Protein AF-A0A6V7V012-F1 (afdb_monomer)

Sequence (104 aa):
MSKNIGRRPIVLGAFHRLKEEQNVEGDYAVIQFLGDGRQTHTLFCISENNNGEKLITRAHIERIHKGKRAANDLCSWSGHLAECKIGSAEVNSIRRDMINIFEN

Secondary structure (DSSP, 8-state):
----TTSS-EEEEEEEPPGGG-SSSSEEEEEEEEEETTS----EEEEE-TTSPEEEEEPEEEES---S--SSTTTTEEEEEEEEEES-S------SSSEEE---

Solvent-accessible surface area (backbone atoms only — not comparable to full-atom values): 6281 Å² total; per-residue (Å²): 134,81,79,81,77,72,77,71,64,48,74,77,48,71,46,75,57,57,76,91,78,52,95,61,93,80,32,41,38,35,33,36,28,38,37,45,63,88,56,88,84,86,52,63,29,38,19,43,24,100,86,71,50,73,41,77,35,73,37,52,74,47,72,78,46,85,43,60,77,68,82,44,80,76,37,28,36,19,46,30,40,32,40,24,66,37,61,50,86,75,81,65,42,83,40,94,92,51,37,48,32,51,80,134

pLDDT: mean 71.67, std 17.25, range [30.5, 90.31]

Radius of gyration: 15.11 Å; Cα contacts (8 Å, |Δi|>4): 217; chains: 1; bounding box: 34×34×40 Å

Organism: Meloidogyne enterolobii (NCBI:txid390850)

Foldseek 3Di:
DDDPPFPAWAWPDKDWDDPVNDPDDATKIKIKTKGQQVDDDWAWAWAAAPVRDIDIDIWDKDFPDCFDPCPDRVSRIGIMITMDGYRDNDFPDQDRVHGYGDDD

Structure (mmCIF, N/CA/C/O backbone):
data_AF-A0A6V7V012-F1
#
_entry.id   AF-A0A6V7V012-F1
#
loop_
_atom_site.group_PDB
_atom_site.id
_atom_site.type_symbol
_atom_site.label_atom_id
_atom_site.label_alt_id
_atom_site.label_comp_id
_atom_site.label_asym_id
_atom_site.label_entity_id
_atom_site.label_seq_id
_atom_site.pdbx_PDB_ins_code
_atom_site.Cartn_x
_atom_site.Cartn_y
_atom_site.Cartn_z
_atom_site.occupancy
_atom_site.B_iso_or_equiv
_atom_site.auth_seq_id
_atom_site.auth_comp_id
_atom_site.auth_asym_id
_atom_site.auth_atom_id
_atom_site.pdbx_PDB_model_num
ATOM 1 N N . MET A 1 1 ? 4.953 20.500 -23.666 1.00 36.62 1 MET A N 1
ATOM 2 C CA . MET A 1 1 ? 4.243 19.857 -22.536 1.00 36.62 1 MET A CA 1
ATOM 3 C C . MET A 1 1 ? 4.289 18.349 -22.738 1.00 36.62 1 MET A C 1
ATOM 5 O O . MET A 1 1 ? 3.593 17.863 -23.619 1.00 36.62 1 MET A O 1
ATOM 9 N N . SER A 1 2 ? 5.134 17.608 -22.012 1.00 39.97 2 SER A N 1
ATOM 10 C CA . SER A 1 2 ? 5.055 16.143 -22.060 1.00 39.97 2 SER A CA 1
ATOM 11 C C . SER A 1 2 ? 3.874 15.686 -21.204 1.00 39.97 2 SER A C 1
ATOM 13 O O . SER A 1 2 ? 3.642 16.169 -20.095 1.00 39.97 2 SER A O 1
ATOM 15 N N . LYS A 1 3 ? 3.067 14.789 -21.763 1.00 39.19 3 LYS A N 1
ATOM 16 C CA . LYS A 1 3 ? 1.963 14.136 -21.065 1.00 39.19 3 LYS A CA 1
ATOM 17 C C . LYS A 1 3 ? 2.611 13.270 -19.972 1.00 39.19 3 LYS A C 1
ATOM 19 O O . LYS A 1 3 ? 3.401 12.394 -20.308 1.00 39.19 3 LYS A O 1
ATOM 24 N N . ASN A 1 4 ? 2.330 13.530 -18.689 1.00 50.50 4 ASN A N 1
ATOM 25 C CA . ASN A 1 4 ? 2.828 12.751 -17.535 1.00 50.50 4 ASN A CA 1
ATOM 26 C C . ASN A 1 4 ? 2.178 11.349 -17.491 1.00 50.50 4 ASN A C 1
ATOM 28 O O . ASN A 1 4 ? 1.481 10.985 -16.544 1.00 50.50 4 ASN A O 1
ATOM 32 N N . ILE A 1 5 ? 2.354 10.571 -18.554 1.00 47.50 5 ILE A N 1
ATOM 33 C CA . ILE A 1 5 ? 1.930 9.177 -18.641 1.00 47.50 5 ILE A CA 1
ATOM 34 C C . ILE A 1 5 ? 2.880 8.379 -17.732 1.00 47.50 5 ILE A C 1
ATOM 36 O O . ILE A 1 5 ? 4.093 8.490 -17.870 1.00 47.50 5 ILE A O 1
ATOM 40 N N . GLY A 1 6 ? 2.347 7.624 -16.765 1.00 52.97 6 GLY A N 1
ATOM 41 C CA . GLY A 1 6 ? 3.143 6.713 -15.922 1.00 52.97 6 GLY A CA 1
ATOM 42 C C . GLY A 1 6 ? 3.481 7.163 -14.499 1.00 52.97 6 GLY A C 1
ATOM 43 O O . GLY A 1 6 ? 4.095 6.390 -13.772 1.00 52.97 6 GLY A O 1
ATOM 44 N N . ARG A 1 7 ? 3.071 8.361 -14.057 1.00 61.44 7 ARG A N 1
ATOM 45 C CA . ARG A 1 7 ? 3.305 8.804 -12.662 1.00 61.44 7 ARG A CA 1
ATOM 46 C C . ARG A 1 7 ? 2.181 8.478 -11.681 1.00 61.44 7 ARG A C 1
ATOM 48 O O . ARG A 1 7 ? 2.429 8.455 -10.482 1.00 61.44 7 ARG A O 1
ATOM 55 N N . ARG A 1 8 ? 0.952 8.265 -12.160 1.00 69.88 8 ARG A N 1
ATOM 56 C CA . ARG A 1 8 ? -0.182 7.913 -11.294 1.00 69.88 8 ARG A CA 1
ATOM 57 C C . ARG A 1 8 ? -0.357 6.394 -11.256 1.00 69.88 8 ARG A C 1
ATOM 59 O O . ARG A 1 8 ? -0.599 5.816 -12.317 1.00 69.88 8 ARG A O 1
ATOM 66 N N . PRO A 1 9 ? -0.262 5.767 -10.072 1.00 77.88 9 PRO A N 1
ATOM 67 C CA . PRO A 1 9 ? -0.612 4.368 -9.900 1.00 77.88 9 PRO A CA 1
ATOM 68 C C . PRO A 1 9 ? -2.044 4.093 -10.363 1.00 77.88 9 PRO A C 1
ATOM 70 O O . PRO A 1 9 ? -2.955 4.872 -10.077 1.00 77.88 9 PRO A O 1
ATOM 73 N N . ILE A 1 10 ? -2.259 2.976 -11.054 1.00 85.31 10 ILE A N 1
ATOM 74 C CA . ILE A 1 10 ? -3.608 2.496 -11.357 1.00 85.31 10 ILE A CA 1
ATOM 75 C C . ILE A 1 10 ? -4.029 1.570 -10.226 1.00 85.31 10 ILE A C 1
ATOM 77 O O . ILE A 1 10 ? -3.574 0.432 -10.154 1.00 85.31 10 ILE A O 1
ATOM 81 N N . VAL A 1 11 ? -4.904 2.059 -9.351 1.00 85.88 11 VAL A N 1
ATOM 82 C CA . VAL A 1 11 ? -5.535 1.234 -8.314 1.00 85.88 11 VAL A CA 1
ATOM 83 C C . VAL A 1 11 ? -6.493 0.251 -8.982 1.00 85.88 11 VAL A C 1
ATOM 85 O O . VAL A 1 11 ? -7.414 0.681 -9.687 1.00 85.88 11 VAL A O 1
ATOM 88 N N . LEU A 1 12 ? -6.239 -1.039 -8.760 1.00 86.38 12 LEU A N 1
ATOM 89 C CA . LEU A 1 12 ? -7.034 -2.167 -9.243 1.00 86.38 12 LEU A CA 1
ATOM 90 C C . LEU A 1 12 ? -8.125 -2.550 -8.241 1.00 86.38 12 LEU A C 1
ATOM 92 O O . LEU A 1 12 ? -9.231 -2.891 -8.641 1.00 86.38 12 LEU A O 1
ATOM 96 N N . GLY A 1 13 ? -7.822 -2.446 -6.948 1.00 82.75 13 GLY A N 1
ATOM 97 C CA . GLY A 1 13 ? -8.761 -2.741 -5.876 1.00 82.75 13 GLY A CA 1
ATOM 98 C C . GLY A 1 13 ? -8.174 -2.425 -4.508 1.00 82.75 13 GLY A C 1
ATOM 99 O O . GLY A 1 13 ? -6.965 -2.218 -4.376 1.00 82.75 13 GLY A O 1
ATOM 100 N N . ALA A 1 14 ? -9.034 -2.403 -3.497 1.00 84.69 14 ALA A N 1
ATOM 101 C CA . ALA A 1 14 ? -8.611 -2.466 -2.108 1.00 84.69 14 ALA A CA 1
ATOM 102 C C . ALA A 1 14 ? -9.486 -3.463 -1.352 1.00 84.69 14 ALA A C 1
ATOM 104 O O . ALA A 1 14 ? -10.654 -3.649 -1.693 1.00 84.69 14 ALA A O 1
ATOM 105 N N . PHE A 1 15 ? -8.904 -4.107 -0.353 1.00 84.44 15 PHE A N 1
ATOM 106 C CA . PHE A 1 15 ? -9.545 -5.146 0.436 1.00 84.44 15 PHE A CA 1
ATOM 107 C C . PHE A 1 15 ? -9.022 -5.111 1.868 1.00 84.44 15 PHE A C 1
ATOM 109 O O . PHE A 1 15 ? -7.910 -4.649 2.125 1.00 84.44 15 PHE A O 1
ATOM 116 N N . HIS A 1 16 ? -9.822 -5.600 2.808 1.00 82.88 16 HIS A N 1
ATOM 117 C CA . HIS A 1 16 ? -9.359 -5.800 4.174 1.00 82.88 16 HIS A CA 1
ATOM 118 C C . HIS A 1 16 ? -8.400 -6.973 4.244 1.00 82.88 16 HIS A C 1
ATOM 120 O O . HIS A 1 16 ? -8.623 -8.005 3.608 1.00 82.88 16 HIS A O 1
ATOM 126 N N . ARG A 1 17 ? -7.356 -6.830 5.059 1.00 82.25 17 ARG A N 1
ATOM 127 C CA . ARG A 1 17 ? -6.528 -7.972 5.417 1.00 82.25 17 ARG A CA 1
ATOM 128 C C . ARG A 1 17 ? -7.252 -8.807 6.462 1.00 82.25 17 ARG A C 1
ATOM 130 O O . ARG A 1 17 ? -7.634 -8.283 7.510 1.00 82.25 17 ARG A O 1
ATOM 137 N N . LEU A 1 18 ? -7.414 -10.098 6.189 1.00 81.44 18 LEU A N 1
ATOM 138 C CA . LEU A 1 18 ? -8.004 -11.037 7.139 1.00 81.44 18 LEU A CA 1
ATOM 139 C C . LEU A 1 18 ? -7.180 -11.049 8.428 1.00 81.44 18 LEU A C 1
ATOM 141 O O . LEU A 1 18 ? -5.952 -11.077 8.368 1.00 81.44 18 LEU A O 1
ATOM 145 N N . LYS A 1 19 ? -7.844 -11.021 9.590 1.00 80.62 19 LYS A N 1
ATOM 146 C CA . LYS A 1 19 ? -7.165 -10.948 10.898 1.00 80.62 19 LYS A CA 1
ATOM 147 C C . LYS A 1 19 ? -6.210 -12.124 11.128 1.00 80.62 19 LYS A C 1
ATOM 149 O O . LYS A 1 19 ? -5.153 -11.939 11.714 1.00 80.62 19 LYS A O 1
ATOM 154 N N . GLU A 1 20 ? -6.544 -13.301 10.608 1.00 84.06 20 GLU A N 1
ATOM 155 C CA . GLU A 1 20 ? -5.702 -14.506 10.657 1.00 84.06 20 GLU A CA 1
ATOM 156 C C . GLU A 1 20 ? -4.408 -14.430 9.827 1.00 84.06 20 GLU A C 1
ATOM 158 O O . GLU A 1 20 ? -3.477 -15.185 10.086 1.00 84.06 20 GLU A O 1
ATOM 163 N N . GLU A 1 21 ? -4.314 -13.511 8.861 1.00 80.38 21 GLU A N 1
ATOM 164 C CA . GLU A 1 21 ? -3.129 -13.324 8.009 1.00 80.38 21 GLU A CA 1
ATOM 165 C C . GLU A 1 21 ? -2.235 -12.155 8.466 1.00 80.38 21 GLU A C 1
ATOM 167 O O . GLU A 1 21 ? -1.307 -11.754 7.748 1.00 80.38 21 GLU A O 1
ATOM 172 N N . GLN A 1 22 ? -2.540 -11.551 9.618 1.00 77.88 22 GLN A N 1
ATOM 173 C CA . GLN A 1 22 ? -1.807 -10.416 10.171 1.00 77.88 22 GLN A CA 1
ATOM 174 C C . GLN A 1 22 ? -0.769 -10.885 11.196 1.00 77.88 22 GLN A C 1
ATOM 176 O O . GLN A 1 22 ? -1.078 -11.611 12.134 1.00 77.88 22 GLN A O 1
ATOM 181 N N . ASN A 1 23 ? 0.470 -10.413 11.045 1.00 76.12 23 ASN A N 1
ATOM 182 C CA . ASN A 1 23 ? 1.565 -10.684 11.989 1.00 76.12 23 ASN A CA 1
ATOM 183 C C . ASN A 1 23 ? 1.731 -9.580 13.051 1.00 76.12 23 ASN A C 1
ATOM 185 O O . ASN A 1 23 ? 2.642 -9.639 13.874 1.00 76.12 23 ASN A O 1
ATOM 189 N N . VAL A 1 24 ? 0.899 -8.539 12.991 1.00 80.44 24 VAL A N 1
ATOM 190 C CA . VAL A 1 24 ? 0.950 -7.351 13.849 1.00 80.44 24 VAL A CA 1
ATOM 191 C C . VAL A 1 24 ? -0.468 -6.929 14.214 1.00 80.44 24 VAL A C 1
ATOM 193 O O . VAL A 1 24 ? -1.368 -7.028 13.386 1.00 80.44 24 VAL A O 1
ATOM 196 N N . GLU A 1 25 ? -0.663 -6.429 15.433 1.00 79.94 25 GLU A N 1
ATOM 197 C CA . GLU A 1 25 ? -1.969 -5.928 15.866 1.00 79.94 25 GLU A CA 1
ATOM 198 C C . GLU A 1 25 ? -2.389 -4.665 15.092 1.00 79.94 25 GLU A C 1
ATOM 200 O O . GLU A 1 25 ? -1.584 -3.762 14.811 1.00 79.94 25 GLU A O 1
ATOM 205 N N . GLY A 1 26 ? -3.682 -4.588 14.778 1.00 80.19 26 GLY A N 1
ATOM 206 C CA . GLY A 1 26 ? -4.332 -3.445 14.146 1.00 80.19 26 GLY A CA 1
ATOM 207 C C . GLY A 1 26 ? -5.350 -3.869 13.094 1.00 80.19 26 GLY A C 1
ATOM 208 O O . GLY A 1 26 ? -5.564 -5.052 12.862 1.00 80.19 26 GLY A O 1
ATOM 209 N N . ASP A 1 27 ? -5.955 -2.885 12.439 1.00 83.69 27 ASP A N 1
ATOM 210 C CA . ASP A 1 27 ? -6.753 -3.113 11.243 1.00 83.69 27 ASP A CA 1
ATOM 211 C C . ASP A 1 27 ? -5.962 -2.627 10.030 1.00 83.69 27 ASP A C 1
ATOM 213 O O . ASP A 1 27 ? -5.335 -1.559 10.058 1.00 83.69 27 ASP A O 1
ATOM 217 N N . TYR A 1 28 ? -5.969 -3.427 8.963 1.00 85.81 28 TYR A N 1
ATOM 218 C CA . TYR A 1 28 ? -5.200 -3.147 7.758 1.00 85.81 28 TYR A CA 1
ATOM 219 C C . TYR A 1 28 ? -6.065 -3.269 6.508 1.00 85.81 28 TYR A C 1
ATOM 221 O O . TYR A 1 28 ? -6.790 -4.249 6.315 1.00 85.81 28 TYR A O 1
ATOM 229 N N . ALA A 1 29 ? -5.934 -2.280 5.630 1.00 86.19 29 ALA A N 1
ATOM 230 C CA . ALA A 1 29 ? -6.415 -2.336 4.260 1.00 86.19 29 ALA A CA 1
ATOM 231 C C . ALA A 1 29 ? -5.230 -2.575 3.324 1.00 86.19 29 ALA A C 1
ATOM 233 O O . ALA A 1 29 ? -4.181 -1.942 3.449 1.00 86.19 29 ALA A O 1
ATOM 234 N N . VAL A 1 30 ? -5.408 -3.466 2.361 1.00 87.56 30 VAL A N 1
ATOM 235 C CA . VAL A 1 30 ? -4.442 -3.742 1.306 1.00 87.56 30 VAL A CA 1
ATOM 236 C C . VAL A 1 30 ? -4.974 -3.162 0.008 1.00 87.56 30 VAL A C 1
ATOM 238 O O . VAL A 1 30 ? -6.108 -3.414 -0.389 1.00 87.56 30 VAL A O 1
ATOM 241 N N . ILE A 1 31 ? -4.145 -2.382 -0.672 1.00 87.88 31 ILE A N 1
ATOM 242 C CA . ILE A 1 31 ? -4.458 -1.753 -1.951 1.00 87.88 31 ILE A CA 1
ATOM 243 C C . ILE A 1 31 ? -3.606 -2.409 -3.023 1.00 87.88 31 ILE A C 1
ATOM 245 O O . ILE A 1 31 ? -2.379 -2.320 -2.998 1.00 87.88 31 ILE A O 1
ATOM 249 N N . GLN A 1 32 ? -4.257 -3.021 -4.005 1.00 89.94 32 GLN A N 1
ATOM 250 C CA . GLN A 1 32 ? -3.585 -3.544 -5.181 1.00 89.94 32 GLN A CA 1
ATOM 251 C C . GLN A 1 32 ? -3.514 -2.460 -6.256 1.00 89.94 32 GLN A C 1
ATOM 253 O O . GLN A 1 32 ? -4.535 -1.899 -6.666 1.00 89.94 32 GLN A O 1
ATOM 258 N N . PHE A 1 33 ? -2.312 -2.175 -6.752 1.00 88.44 33 PHE A N 1
ATOM 259 C CA . PHE A 1 33 ? -2.121 -1.181 -7.805 1.00 88.44 33 PHE A CA 1
ATOM 260 C C . PHE A 1 33 ? -1.044 -1.573 -8.818 1.00 88.44 33 PHE A C 1
ATOM 262 O O . PHE A 1 33 ? -0.118 -2.327 -8.523 1.00 88.44 33 PHE A O 1
ATOM 269 N N . LEU A 1 34 ? -1.150 -1.022 -10.028 1.00 88.12 34 LEU A N 1
ATOM 270 C CA . LEU A 1 34 ? -0.096 -1.055 -11.038 1.00 88.12 34 LEU A CA 1
ATOM 271 C C . LEU A 1 34 ? 0.686 0.256 -11.018 1.00 88.12 34 LEU A C 1
ATOM 273 O O . LEU A 1 34 ? 0.098 1.337 -10.985 1.00 88.12 34 LEU A O 1
ATOM 277 N N . GLY A 1 35 ? 2.009 0.165 -11.081 1.00 85.62 35 GLY A N 1
ATOM 278 C CA . GLY A 1 35 ? 2.892 1.326 -11.175 1.00 85.62 35 GLY A CA 1
ATOM 279 C C . GLY A 1 35 ? 4.203 0.971 -11.864 1.00 85.62 35 GLY A C 1
ATOM 280 O O . GLY A 1 35 ? 4.521 -0.208 -12.019 1.00 85.62 35 GLY A O 1
ATOM 281 N N . ASP A 1 36 ? 4.974 1.980 -12.272 1.00 82.44 36 ASP A N 1
ATOM 282 C CA . ASP A 1 36 ? 6.286 1.766 -12.894 1.00 82.44 36 ASP A CA 1
ATOM 283 C C . ASP A 1 36 ? 7.231 1.059 -11.911 1.00 82.44 36 ASP A C 1
ATOM 285 O O . ASP A 1 36 ? 7.586 1.599 -10.863 1.00 82.44 36 ASP A O 1
ATOM 289 N N . GLY A 1 37 ? 7.656 -0.156 -12.249 1.00 78.06 37 GLY A N 1
ATOM 290 C CA . GLY A 1 37 ? 8.551 -0.974 -11.438 1.00 78.06 37 GLY A CA 1
ATOM 291 C C . GLY A 1 37 ? 9.995 -0.462 -11.401 1.00 78.06 37 GLY A C 1
ATOM 292 O O . GLY A 1 37 ? 10.830 -1.021 -10.687 1.00 78.06 37 GLY A O 1
ATOM 293 N N . ARG A 1 38 ? 10.334 0.590 -12.147 1.00 77.38 38 ARG A N 1
ATOM 294 C CA . ARG A 1 38 ? 11.637 1.268 -12.038 1.00 77.38 38 ARG A CA 1
ATOM 295 C C . ARG A 1 38 ? 11.659 2.326 -10.934 1.00 77.38 38 ARG A C 1
ATOM 297 O O . ARG A 1 38 ? 12.733 2.789 -10.569 1.00 77.38 38 ARG A O 1
ATOM 304 N N . GLN A 1 39 ? 10.492 2.719 -10.428 1.00 78.56 39 GLN A N 1
ATOM 305 C CA . GLN A 1 39 ? 10.345 3.804 -9.465 1.00 78.56 39 GLN A CA 1
ATOM 306 C C . GLN A 1 39 ? 10.001 3.259 -8.079 1.00 78.56 39 GLN A C 1
ATOM 308 O O . GLN A 1 39 ? 9.289 2.262 -7.939 1.00 78.56 39 GLN A O 1
ATOM 313 N N . THR A 1 40 ? 10.501 3.939 -7.050 1.00 79.69 40 THR A N 1
ATOM 314 C CA . THR A 1 40 ? 10.044 3.731 -5.677 1.00 79.69 40 THR A CA 1
ATOM 315 C C . THR A 1 40 ? 8.718 4.454 -5.501 1.00 79.69 40 THR A C 1
ATOM 317 O O . THR A 1 40 ? 8.642 5.670 -5.672 1.00 79.69 40 THR A O 1
ATOM 320 N N . HIS A 1 41 ? 7.673 3.712 -5.145 1.00 83.00 41 HIS A N 1
ATOM 321 C CA . HIS A 1 41 ? 6.363 4.283 -4.843 1.00 83.00 41 HIS A CA 1
ATOM 322 C C . HIS A 1 41 ? 6.310 4.702 -3.376 1.00 83.00 41 HIS A C 1
ATOM 324 O O . HIS A 1 41 ? 6.908 4.072 -2.508 1.00 83.00 41 HIS A O 1
ATOM 330 N N . THR A 1 42 ? 5.614 5.794 -3.083 1.00 82.62 42 THR A N 1
ATOM 331 C CA . THR A 1 42 ? 5.293 6.198 -1.712 1.00 82.62 42 THR A CA 1
ATOM 332 C C . THR A 1 42 ? 3.841 6.620 -1.689 1.00 82.62 42 THR A C 1
ATOM 334 O O . THR A 1 42 ? 3.453 7.535 -2.412 1.00 82.62 42 THR A O 1
ATOM 337 N N . LEU A 1 43 ? 3.050 5.923 -0.881 1.00 82.31 43 LEU A N 1
ATOM 338 C CA . LEU A 1 43 ? 1.629 6.177 -0.701 1.00 82.31 43 LEU A CA 1
ATOM 339 C C . LEU A 1 43 ? 1.370 6.499 0.769 1.00 82.31 43 LEU A C 1
ATOM 341 O O . LEU A 1 43 ? 1.998 5.921 1.659 1.00 82.31 43 LEU A O 1
ATOM 345 N N . PHE A 1 44 ? 0.455 7.434 0.999 1.00 81.50 44 PHE A N 1
ATOM 346 C CA . PHE A 1 44 ? -0.049 7.774 2.322 1.00 81.50 44 PHE A CA 1
ATOM 347 C C . PHE A 1 44 ? -1.510 7.363 2.404 1.00 81.50 44 PHE A C 1
ATOM 349 O O . PHE A 1 44 ? -2.288 7.621 1.484 1.00 81.50 44 PHE A O 1
ATOM 356 N N . CYS A 1 45 ? -1.852 6.720 3.507 1.00 80.00 45 CYS A N 1
ATOM 357 C CA . CYS A 1 45 ? -3.182 6.246 3.817 1.00 80.00 45 CYS A CA 1
ATOM 358 C C . CYS A 1 45 ? -3.786 7.205 4.831 1.00 80.00 45 CYS A C 1
ATOM 360 O O . CYS A 1 45 ? -3.148 7.502 5.842 1.00 80.00 45 CYS A O 1
ATOM 362 N N . ILE A 1 46 ? -4.987 7.698 4.552 1.00 80.50 46 ILE A N 1
ATOM 363 C CA . ILE A 1 46 ? -5.744 8.527 5.480 1.00 80.50 46 ILE A CA 1
ATOM 364 C C . ILE A 1 46 ? -7.006 7.742 5.832 1.00 80.50 46 ILE A C 1
ATOM 366 O O . ILE A 1 46 ? -7.789 7.327 4.979 1.00 80.50 46 ILE A O 1
ATOM 370 N N . SER A 1 47 ? -7.178 7.482 7.114 1.00 76.94 47 SER A N 1
ATOM 371 C CA . SER A 1 47 ? -8.380 6.841 7.635 1.00 76.94 47 SER A CA 1
ATOM 372 C C . SER A 1 47 ? -8.953 7.700 8.739 1.00 76.94 47 SER A C 1
ATOM 374 O O . SER A 1 47 ? -8.206 8.395 9.425 1.00 76.94 47 SER A O 1
ATOM 376 N N . GLU A 1 48 ? -10.265 7.672 8.879 1.00 76.38 48 GLU A N 1
ATOM 377 C CA . GLU A 1 48 ? -10.978 8.294 9.983 1.00 76.38 48 GLU A CA 1
ATOM 378 C C . GLU A 1 48 ? -11.547 7.166 10.842 1.00 76.38 48 GLU A C 1
ATOM 380 O O . GLU A 1 48 ? -12.015 6.167 10.296 1.00 76.38 48 GLU A O 1
ATOM 385 N N . ASN A 1 49 ? -11.407 7.263 12.162 1.00 72.75 49 ASN A N 1
ATOM 386 C CA . ASN A 1 49 ? -12.054 6.324 13.077 1.00 72.75 49 ASN A CA 1
ATOM 387 C C 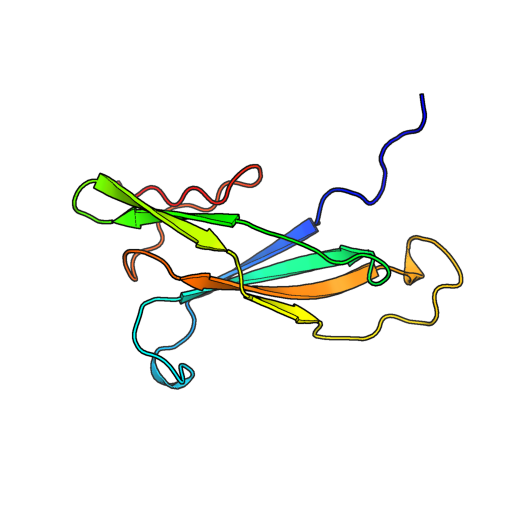. ASN A 1 49 ? -13.472 6.803 13.430 1.00 72.75 49 ASN A C 1
ATOM 389 O O . ASN A 1 49 ? -13.852 7.934 13.129 1.00 72.75 49 ASN A O 1
ATOM 393 N N . ASN A 1 50 ? -14.225 5.974 14.149 1.00 70.81 50 ASN A N 1
ATOM 394 C CA . ASN A 1 50 ? -15.607 6.256 14.553 1.00 70.81 50 ASN A CA 1
ATOM 395 C C . ASN A 1 50 ? -15.734 7.489 15.479 1.00 70.81 50 ASN A C 1
ATOM 397 O O . ASN A 1 50 ? -16.832 7.998 15.691 1.00 70.81 50 ASN A O 1
ATOM 401 N N . ASN A 1 51 ? -14.618 7.984 16.028 1.00 74.94 51 ASN A N 1
ATOM 402 C CA . ASN A 1 51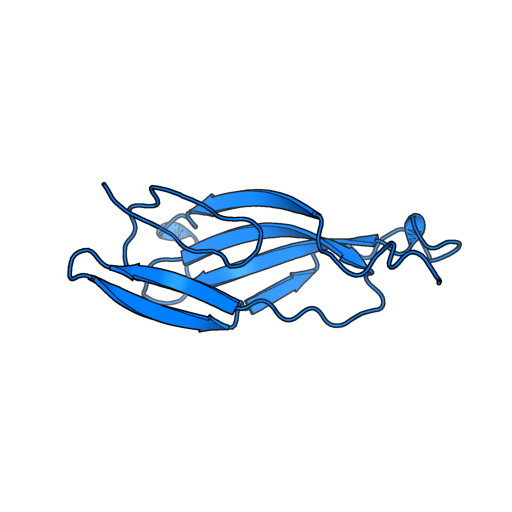 ? -14.558 9.197 16.847 1.00 74.94 51 ASN A CA 1
ATOM 403 C C . ASN A 1 51 ? -14.219 10.457 16.021 1.00 74.94 51 ASN A C 1
ATOM 405 O O . ASN A 1 51 ? -14.069 11.538 16.592 1.00 74.94 51 ASN A O 1
ATOM 409 N N . GLY A 1 52 ? -14.073 10.336 14.696 1.00 74.31 52 GLY A N 1
ATOM 410 C CA . GLY A 1 52 ? -13.687 11.427 13.797 1.00 74.31 52 GLY A CA 1
ATOM 411 C C . GLY A 1 52 ? -12.186 11.747 13.799 1.00 74.31 52 GLY A C 1
ATOM 412 O O . GLY A 1 52 ? -11.751 12.750 13.226 1.00 74.31 52 GLY A O 1
ATOM 413 N N . GLU A 1 53 ? -11.359 10.930 14.455 1.00 78.94 53 GLU A N 1
ATOM 414 C CA . GLU A 1 53 ? -9.916 11.136 14.495 1.00 78.94 53 GLU A CA 1
ATOM 415 C C . GLU A 1 53 ? -9.267 10.609 13.217 1.00 78.94 53 GLU A C 1
ATOM 417 O O . GLU A 1 53 ? -9.455 9.461 12.805 1.00 78.94 53 GLU A O 1
ATOM 422 N N . LYS A 1 54 ? -8.442 11.459 12.602 1.00 81.12 54 LYS A N 1
ATOM 423 C CA . LYS A 1 54 ? -7.729 11.123 11.372 1.00 81.12 54 LYS A CA 1
ATOM 424 C C . LYS A 1 54 ? -6.404 10.455 11.681 1.00 81.12 54 LYS A C 1
ATOM 426 O O . LYS A 1 54 ? -5.508 11.053 12.274 1.00 81.12 54 LYS A O 1
ATOM 431 N N . LEU A 1 55 ? -6.250 9.246 11.174 1.00 81.31 55 LEU A N 1
ATOM 432 C CA . LEU A 1 55 ? -5.009 8.502 11.169 1.00 81.31 55 LEU A CA 1
ATOM 433 C C . LEU A 1 55 ? -4.362 8.613 9.785 1.00 81.31 55 LEU A C 1
ATOM 435 O O . LEU A 1 55 ? -4.910 8.137 8.790 1.00 81.31 55 LEU A O 1
ATOM 439 N N . ILE A 1 56 ? -3.176 9.224 9.737 1.00 83.31 56 ILE A N 1
ATOM 440 C CA . ILE A 1 56 ? -2.343 9.304 8.534 1.00 83.31 56 ILE A CA 1
ATOM 441 C C . ILE A 1 56 ? -1.157 8.363 8.712 1.00 83.31 56 ILE A C 1
ATOM 443 O O . ILE A 1 56 ? -0.314 8.577 9.583 1.00 83.31 56 ILE A O 1
ATOM 447 N N . THR A 1 57 ? -1.065 7.335 7.874 1.00 83.38 57 THR A N 1
ATOM 448 C CA . THR A 1 57 ? 0.051 6.383 7.890 1.00 83.38 57 THR A CA 1
ATOM 449 C C . THR A 1 57 ? 0.715 6.279 6.529 1.00 83.38 57 THR A C 1
ATOM 451 O O . THR A 1 57 ? 0.116 6.544 5.486 1.00 83.38 57 THR A O 1
ATOM 454 N N . ARG A 1 58 ? 2.000 5.923 6.520 1.00 84.75 58 ARG A N 1
ATOM 455 C CA . ARG A 1 58 ? 2.697 5.573 5.283 1.00 84.75 58 ARG A CA 1
ATOM 456 C 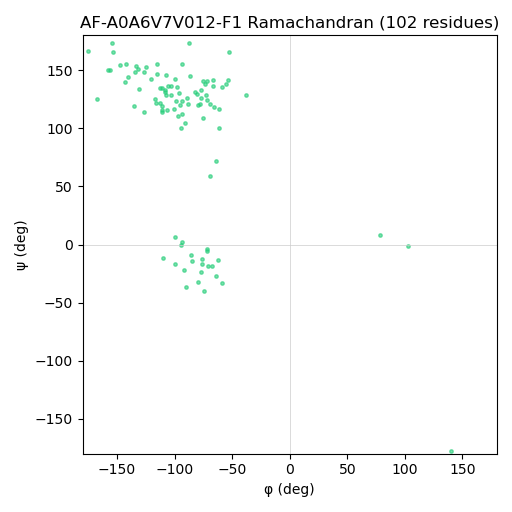C . ARG A 1 58 ? 2.376 4.122 4.946 1.00 84.75 58 ARG A C 1
ATOM 458 O O . ARG A 1 58 ? 2.531 3.264 5.810 1.00 84.75 58 ARG A O 1
ATOM 465 N N . ALA A 1 59 ? 1.984 3.861 3.703 1.00 86.56 59 ALA A N 1
ATOM 466 C CA . ALA A 1 59 ? 1.751 2.498 3.253 1.00 86.56 59 ALA A CA 1
ATOM 467 C C . ALA A 1 59 ? 3.065 1.709 3.224 1.00 86.5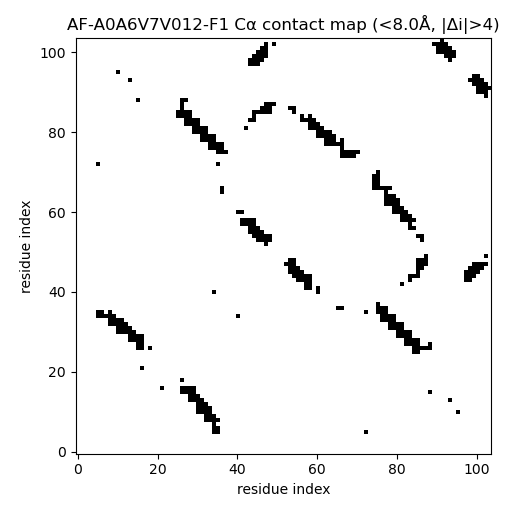6 59 ALA A C 1
ATOM 469 O O . ALA A 1 59 ? 4.076 2.205 2.708 1.00 86.56 59 ALA A O 1
ATOM 470 N N . HIS A 1 60 ? 3.032 0.470 3.707 1.00 89.44 60 HIS A N 1
ATOM 471 C CA . HIS A 1 60 ? 4.084 -0.504 3.431 1.00 89.44 60 HIS A CA 1
ATOM 472 C C . HIS A 1 60 ? 3.844 -1.085 2.040 1.00 89.44 60 HIS A C 1
ATOM 474 O O . HIS A 1 60 ? 2.762 -1.596 1.769 1.00 89.44 60 HIS A O 1
ATOM 480 N N . ILE A 1 61 ? 4.802 -0.932 1.126 1.00 87.88 61 ILE A N 1
ATOM 481 C CA . ILE A 1 61 ? 4.601 -1.279 -0.285 1.00 87.88 61 ILE A CA 1
ATOM 482 C C . ILE A 1 61 ? 5.470 -2.466 -0.660 1.00 87.88 61 ILE A C 1
ATOM 484 O O . ILE A 1 61 ? 6.698 -2.387 -0.626 1.00 87.88 61 ILE A O 1
ATOM 488 N N . GLU A 1 62 ? 4.819 -3.519 -1.132 1.00 87.88 62 GLU A N 1
ATOM 489 C CA . GLU A 1 62 ? 5.461 -4.714 -1.651 1.00 87.88 62 GLU A CA 1
ATOM 490 C C . GLU A 1 62 ? 5.171 -4.881 -3.138 1.00 87.88 62 GLU A C 1
ATOM 492 O O . GLU A 1 62 ? 4.110 -4.527 -3.650 1.00 87.88 62 GLU A O 1
ATOM 497 N N . ARG A 1 63 ? 6.139 -5.425 -3.872 1.00 84.81 63 ARG A N 1
ATOM 498 C CA . ARG A 1 63 ? 5.980 -5.728 -5.294 1.00 84.81 63 ARG A CA 1
ATOM 499 C C . ARG A 1 63 ? 5.656 -7.206 -5.456 1.00 84.81 63 ARG A C 1
ATOM 501 O O . ARG A 1 63 ? 6.471 -8.044 -5.093 1.00 84.81 63 ARG A O 1
ATOM 508 N N . ILE A 1 64 ? 4.530 -7.512 -6.098 1.00 80.88 64 ILE A N 1
ATOM 509 C CA . ILE A 1 64 ? 4.054 -8.895 -6.271 1.00 80.88 64 ILE A CA 1
ATOM 510 C C . ILE A 1 64 ? 4.793 -9.597 -7.419 1.00 80.88 64 ILE A C 1
ATOM 512 O O . ILE A 1 64 ? 5.060 -10.793 -7.360 1.00 80.88 64 ILE A O 1
ATOM 516 N N . HIS A 1 65 ? 5.184 -8.856 -8.464 1.00 70.50 65 HIS A N 1
ATOM 517 C CA . HIS A 1 65 ? 5.897 -9.417 -9.615 1.00 70.50 65 HIS A CA 1
ATOM 518 C C . HIS A 1 65 ? 6.957 -8.462 -10.174 1.00 70.50 65 HIS A C 1
ATOM 520 O O . HIS A 1 65 ? 6.717 -7.266 -10.335 1.00 70.50 65 HIS A O 1
ATOM 526 N N . LYS A 1 66 ? 8.124 -8.994 -10.560 1.00 61.31 66 LYS A N 1
ATOM 527 C CA . LYS A 1 66 ? 9.028 -8.301 -11.491 1.00 61.31 66 LYS A CA 1
ATOM 528 C C . LYS A 1 66 ? 8.404 -8.435 -12.883 1.00 61.31 66 LYS A C 1
ATOM 530 O O . LYS A 1 66 ? 8.342 -9.543 -13.404 1.00 61.31 66 LYS A O 1
ATOM 535 N N . GLY A 1 67 ? 7.880 -7.342 -13.444 1.00 60.22 6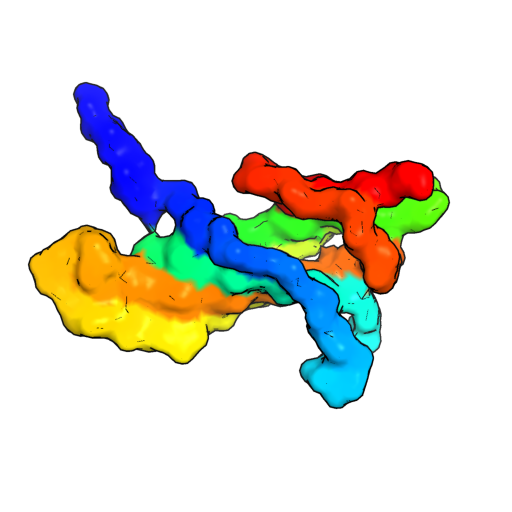7 GLY A N 1
ATOM 536 C CA . GLY A 1 67 ? 7.306 -7.333 -14.797 1.00 60.22 67 GLY A CA 1
ATOM 537 C C . GLY A 1 67 ? 8.269 -7.905 -15.852 1.00 60.22 67 GLY A C 1
ATOM 538 O O . GLY A 1 67 ? 9.467 -8.072 -15.594 1.00 60.22 67 GLY A O 1
ATOM 539 N N . LYS A 1 68 ? 7.765 -8.217 -17.057 1.00 59.28 68 LYS A N 1
ATOM 540 C CA . LYS A 1 68 ? 8.631 -8.605 -18.189 1.00 59.28 68 LYS A CA 1
ATOM 541 C C . LYS A 1 68 ? 9.702 -7.525 -18.393 1.00 59.28 68 LYS A C 1
ATOM 543 O O . LYS A 1 68 ? 9.405 -6.347 -18.236 1.00 59.28 68 LYS A O 1
ATOM 548 N N . ARG A 1 69 ? 10.943 -7.931 -18.721 1.00 55.12 69 ARG A N 1
ATOM 549 C CA . ARG A 1 69 ? 12.098 -7.027 -18.926 1.00 55.12 69 ARG A CA 1
ATOM 550 C C . ARG A 1 69 ? 11.647 -5.742 -19.625 1.00 55.12 69 ARG A C 1
ATOM 552 O O . ARG A 1 69 ? 10.970 -5.830 -20.648 1.00 55.12 69 ARG A O 1
ATOM 559 N N . ALA A 1 70 ? 12.008 -4.595 -19.047 1.00 58.62 70 ALA A N 1
ATOM 560 C CA . ALA A 1 70 ? 11.565 -3.257 -19.435 1.00 58.62 70 ALA A CA 1
ATOM 561 C C . ALA A 1 70 ? 12.041 -2.873 -20.851 1.00 58.62 70 ALA A C 1
ATOM 563 O O . ALA A 1 70 ? 12.940 -2.059 -21.019 1.00 58.62 70 ALA A O 1
ATOM 564 N N . ALA A 1 71 ? 11.454 -3.496 -21.871 1.00 61.56 71 ALA A N 1
ATOM 565 C CA . ALA A 1 71 ? 11.705 -3.200 -23.275 1.00 61.56 71 ALA A CA 1
ATOM 566 C C . ALA A 1 71 ? 10.986 -1.913 -23.716 1.00 61.56 71 ALA A C 1
ATOM 568 O O . ALA A 1 71 ? 11.399 -1.277 -24.678 1.00 61.56 71 ALA A O 1
ATOM 569 N N . ASN A 1 72 ? 9.916 -1.528 -23.011 1.00 65.62 72 ASN A N 1
ATOM 570 C CA . ASN A 1 72 ? 9.181 -0.278 -23.186 1.00 65.62 72 ASN A CA 1
ATOM 571 C C . ASN A 1 72 ? 8.472 0.122 -21.874 1.00 65.62 72 ASN A C 1
ATOM 573 O O . ASN A 1 72 ? 8.460 -0.647 -20.907 1.00 65.62 72 ASN A O 1
ATOM 577 N N . ASP A 1 73 ? 7.872 1.316 -21.849 1.00 68.56 73 ASP A N 1
ATOM 578 C CA . ASP A 1 73 ? 7.208 1.867 -20.659 1.00 68.56 73 ASP A CA 1
ATOM 579 C C . ASP A 1 73 ? 5.98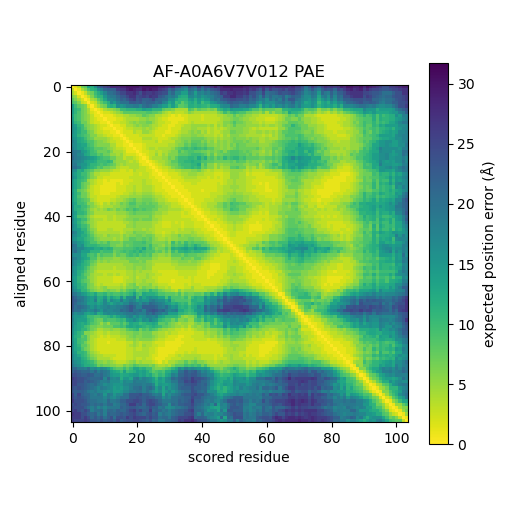8 1.061 -20.198 1.00 68.56 73 ASP A C 1
ATOM 581 O O . ASP A 1 73 ? 5.686 1.059 -19.014 1.00 68.56 73 ASP A O 1
ATOM 585 N N . LEU A 1 74 ? 5.298 0.340 -21.086 1.00 69.75 74 LEU A N 1
ATOM 586 C CA . LEU A 1 74 ? 4.185 -0.527 -20.684 1.00 69.75 74 LEU A CA 1
ATOM 587 C C . LEU A 1 74 ? 4.698 -1.795 -19.989 1.00 69.75 74 LEU A C 1
ATOM 589 O O . LEU A 1 74 ? 4.144 -2.235 -18.985 1.00 69.75 74 LEU A O 1
ATOM 593 N N . CYS A 1 75 ? 5.787 -2.372 -20.497 1.00 70.06 75 CYS A N 1
ATOM 594 C CA . CYS A 1 75 ? 6.433 -3.540 -19.908 1.00 70.06 75 CYS A CA 1
ATOM 595 C C . CYS A 1 75 ? 7.146 -3.223 -18.588 1.00 70.06 75 CYS A C 1
ATOM 597 O O . CYS A 1 75 ? 7.424 -4.144 -17.826 1.00 70.06 75 CYS A O 1
ATOM 599 N N . SER A 1 76 ? 7.444 -1.951 -18.299 1.00 75.94 76 SER A N 1
ATOM 600 C CA . SER A 1 76 ? 8.071 -1.566 -17.032 1.00 75.94 76 SER A CA 1
ATOM 601 C C . SER A 1 76 ? 7.098 -1.568 -15.852 1.00 75.94 76 SER A C 1
ATOM 603 O O . SER A 1 76 ? 7.540 -1.490 -14.706 1.00 75.94 76 SER A O 1
ATOM 605 N N . TRP A 1 77 ? 5.790 -1.663 -16.097 1.00 83.38 77 TRP A N 1
ATOM 606 C CA . TRP A 1 77 ? 4.789 -1.657 -15.038 1.00 83.38 77 TRP A CA 1
ATOM 607 C C . TRP A 1 77 ? 4.742 -2.993 -14.297 1.00 83.38 77 TRP A C 1
ATOM 609 O O . TRP A 1 77 ? 4.834 -4.071 -14.886 1.00 83.38 77 TRP A O 1
ATOM 619 N N . SER A 1 78 ? 4.571 -2.918 -12.981 1.00 86.50 78 SER A N 1
ATOM 620 C CA . SER A 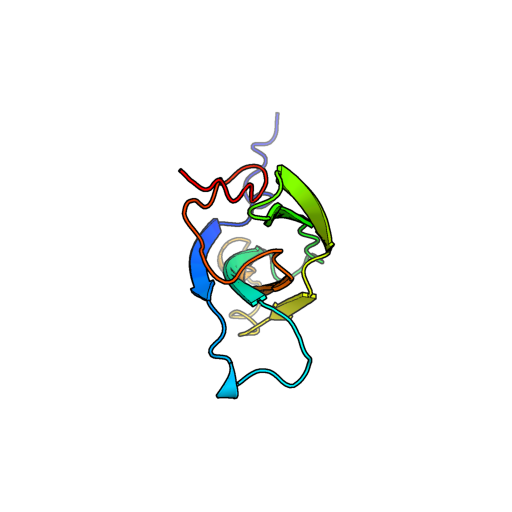1 78 ? 4.428 -4.077 -12.105 1.00 86.50 78 SER A CA 1
ATOM 621 C C . SER A 1 78 ? 3.271 -3.909 -11.129 1.00 86.50 78 SER A C 1
ATOM 623 O O . SER A 1 78 ? 2.902 -2.791 -10.760 1.00 86.50 78 SER A O 1
ATOM 625 N N . GLY A 1 79 ? 2.717 -5.044 -10.701 1.00 88.75 79 GLY A N 1
ATOM 626 C CA . GLY A 1 79 ? 1.753 -5.107 -9.608 1.00 88.75 79 GLY A CA 1
ATOM 627 C C . GLY A 1 79 ? 2.426 -4.902 -8.256 1.00 88.75 79 GLY A C 1
ATOM 628 O O . GLY A 1 79 ? 3.502 -5.451 -7.995 1.00 88.75 79 GLY A O 1
ATOM 629 N N . HIS A 1 80 ? 1.770 -4.120 -7.410 1.00 89.94 80 HIS A N 1
ATOM 630 C CA . HIS A 1 80 ? 2.182 -3.805 -6.053 1.00 89.94 80 HIS A CA 1
ATOM 631 C C . HIS A 1 80 ? 1.001 -3.984 -5.093 1.00 89.94 80 HIS A C 1
ATOM 633 O O . HIS A 1 80 ? -0.155 -3.798 -5.486 1.00 89.94 80 HIS A O 1
ATOM 639 N N . LEU A 1 81 ? 1.312 -4.319 -3.844 1.00 90.31 81 LEU A N 1
ATOM 640 C CA . LEU A 1 81 ? 0.411 -4.233 -2.700 1.00 90.31 81 LEU A CA 1
ATOM 641 C C . LEU A 1 81 ? 0.884 -3.083 -1.825 1.00 90.31 81 LEU A C 1
ATOM 643 O O . LEU A 1 81 ? 2.070 -2.983 -1.530 1.00 90.31 81 LEU A O 1
ATOM 647 N N . ALA A 1 82 ? -0.033 -2.211 -1.438 1.00 89.44 82 ALA A N 1
ATOM 648 C CA . ALA A 1 82 ? 0.182 -1.199 -0.420 1.00 89.44 82 ALA A CA 1
ATOM 649 C C . ALA A 1 82 ? -0.656 -1.556 0.801 1.00 89.44 82 ALA A C 1
ATOM 651 O O . ALA A 1 82 ? -1.880 -1.565 0.724 1.00 89.44 82 ALA A O 1
ATOM 652 N N . GLU A 1 83 ? 0.002 -1.839 1.912 1.00 89.19 83 GLU A N 1
ATOM 653 C CA . GLU A 1 83 ? -0.638 -2.124 3.187 1.00 89.19 83 GLU A CA 1
ATOM 654 C C . GLU A 1 83 ? -0.737 -0.845 4.010 1.00 89.19 83 GLU A C 1
ATOM 656 O O . GLU A 1 83 ? 0.257 -0.165 4.272 1.00 89.19 83 GLU A O 1
ATOM 661 N N . CYS A 1 84 ? -1.959 -0.518 4.402 1.00 86.69 84 CYS A N 1
ATOM 662 C CA . CYS A 1 84 ? -2.334 0.678 5.129 1.00 86.69 84 CYS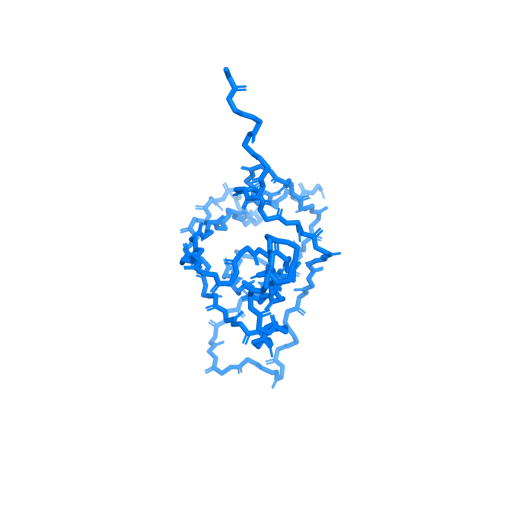 A CA 1
ATOM 663 C C . CYS A 1 84 ? -2.897 0.282 6.484 1.00 86.69 84 CYS A C 1
ATOM 665 O O . CYS A 1 84 ? -3.879 -0.455 6.532 1.00 86.69 84 CYS A O 1
ATOM 667 N N . LYS A 1 85 ? -2.343 0.825 7.569 1.00 85.94 85 LYS A N 1
ATOM 668 C CA . LYS A 1 85 ? -3.009 0.750 8.871 1.00 85.94 85 LYS A CA 1
ATOM 669 C C . LYS A 1 85 ? -4.200 1.705 8.872 1.00 85.94 85 LYS A C 1
ATOM 671 O O . LYS A 1 85 ? -4.030 2.877 8.522 1.00 85.94 85 LYS A O 1
ATOM 676 N N . ILE A 1 86 ? -5.366 1.201 9.257 1.00 82.06 86 ILE A N 1
ATOM 677 C CA . ILE A 1 86 ? -6.626 1.947 9.312 1.00 82.06 86 ILE A CA 1
ATOM 678 C C . ILE A 1 86 ? -7.121 2.068 10.757 1.00 82.06 86 ILE A C 1
ATOM 680 O O . ILE A 1 86 ? -6.730 1.288 11.624 1.00 82.06 86 ILE A O 1
ATOM 684 N N . GLY A 1 87 ? -7.925 3.100 11.022 1.00 72.44 87 GLY A N 1
ATOM 685 C CA . GLY A 1 87 ? -8.461 3.399 12.354 1.00 72.44 87 GLY A CA 1
ATOM 686 C C . GLY A 1 87 ? -9.614 2.497 12.810 1.00 72.44 87 GLY A C 1
ATOM 687 O O . GLY A 1 87 ? -9.904 2.476 14.001 1.00 72.44 87 GLY A O 1
ATOM 688 N N . SER A 1 88 ? -10.253 1.774 11.886 1.00 66.94 88 SER A N 1
ATOM 689 C CA . SER A 1 88 ? -11.380 0.868 12.136 1.00 66.94 88 SER A CA 1
ATOM 690 C C . SER A 1 88 ? -11.465 -0.188 11.028 1.00 66.94 88 SER A C 1
ATOM 692 O O . SER A 1 88 ? -11.085 0.078 9.885 1.00 66.94 88 SER A O 1
ATOM 694 N N . ALA A 1 89 ? -11.967 -1.383 11.352 1.00 60.19 89 ALA A N 1
ATOM 695 C CA . ALA A 1 89 ? -12.219 -2.469 10.402 1.00 60.19 89 ALA A CA 1
ATOM 696 C C . ALA A 1 89 ? -13.417 -2.215 9.463 1.00 60.19 89 ALA A C 1
ATOM 698 O O . ALA A 1 89 ? -13.646 -3.016 8.558 1.00 60.19 89 ALA A O 1
ATOM 699 N N . GLU A 1 90 ? -14.177 -1.135 9.649 1.00 55.75 90 GLU A N 1
ATOM 700 C CA . GLU A 1 90 ? -15.325 -0.778 8.811 1.00 55.75 90 GLU A CA 1
ATOM 701 C C . GLU A 1 90 ? -14.893 0.205 7.701 1.00 55.75 90 GLU A C 1
ATOM 703 O O . GLU A 1 90 ? -14.697 1.395 7.921 1.00 55.75 90 GLU A O 1
ATOM 708 N N . VAL A 1 91 ? -14.681 -0.282 6.468 1.00 51.34 91 VAL A N 1
ATOM 709 C CA . VAL A 1 91 ? -14.334 0.591 5.324 1.00 51.34 91 VAL A CA 1
ATOM 710 C C . VAL A 1 91 ? -15.573 0.916 4.508 1.00 51.34 91 VAL A C 1
ATOM 712 O O . VAL A 1 91 ? -16.087 0.086 3.762 1.00 51.34 91 VAL A O 1
ATOM 715 N N . ASN A 1 92 ? -15.988 2.176 4.580 1.00 49.22 92 ASN A N 1
ATOM 716 C CA . ASN A 1 92 ? -17.167 2.680 3.880 1.00 49.22 92 ASN A CA 1
ATOM 717 C C . ASN A 1 92 ? -16.838 3.441 2.570 1.00 49.22 92 ASN A C 1
ATOM 719 O O . ASN A 1 92 ? -17.699 3.566 1.698 1.00 49.22 92 ASN A O 1
ATOM 723 N N . SER A 1 93 ? -15.589 3.886 2.331 1.00 43.56 93 SER A N 1
ATOM 724 C CA . SER A 1 93 ? -15.201 4.486 1.035 1.00 43.56 93 SER A CA 1
ATOM 725 C C . SER A 1 93 ? -13.695 4.447 0.732 1.00 43.56 93 SER A C 1
ATOM 727 O O . SER A 1 93 ? -12.887 4.576 1.640 1.00 43.56 93 SER A O 1
ATOM 729 N N . ILE A 1 94 ? -13.289 4.384 -0.545 1.00 45.59 94 ILE A N 1
ATOM 730 C CA . ILE A 1 94 ? -11.883 4.543 -0.981 1.00 45.59 94 ILE A CA 1
ATOM 731 C C . ILE A 1 94 ? -11.812 5.636 -2.055 1.00 45.59 94 ILE A C 1
ATOM 733 O O . ILE A 1 94 ? -12.340 5.466 -3.156 1.00 45.59 94 ILE A O 1
ATOM 737 N N . ARG A 1 95 ? -11.150 6.767 -1.768 1.00 44.69 95 ARG A N 1
ATOM 738 C CA . ARG A 1 95 ? -10.971 7.874 -2.732 1.00 44.69 95 ARG A CA 1
ATOM 739 C C . ARG A 1 95 ? -9.587 7.843 -3.399 1.00 44.69 95 ARG A C 1
ATOM 741 O O . ARG A 1 95 ? -8.589 7.479 -2.789 1.00 44.69 95 ARG A O 1
ATOM 748 N N . ARG A 1 96 ? -9.538 8.188 -4.693 1.00 41.72 96 ARG A N 1
ATOM 749 C CA . ARG A 1 96 ? -8.403 7.918 -5.607 1.00 41.72 96 ARG A CA 1
ATOM 750 C C . ARG A 1 96 ? -7.269 8.958 -5.599 1.00 41.72 96 ARG A C 1
ATOM 752 O O . ARG A 1 96 ? -6.230 8.687 -6.190 1.00 41.72 96 ARG A O 1
ATOM 759 N N . ASP A 1 97 ? -7.444 10.106 -4.942 1.00 31.05 97 ASP A N 1
ATOM 760 C CA . ASP A 1 97 ? -6.439 11.196 -4.906 1.00 31.05 97 ASP A CA 1
ATOM 761 C C . ASP A 1 97 ? -5.768 11.374 -3.524 1.00 31.05 97 ASP A C 1
ATOM 763 O O . ASP A 1 97 ? -4.752 12.046 -3.377 1.00 31.05 97 ASP A O 1
ATOM 767 N N . MET A 1 98 ? -6.334 10.708 -2.527 1.00 37.69 98 MET A N 1
ATOM 768 C CA . MET A 1 98 ? -5.915 10.486 -1.148 1.00 37.69 98 MET A CA 1
ATOM 769 C C . MET A 1 98 ? -6.871 9.386 -0.717 1.00 37.69 98 MET A C 1
ATOM 771 O O . MET A 1 98 ? -8.081 9.563 -0.896 1.00 37.69 98 MET A O 1
ATOM 775 N N . ILE A 1 99 ? -6.370 8.259 -0.213 1.00 39.31 99 ILE A N 1
ATOM 776 C CA . ILE A 1 99 ? -7.244 7.269 0.423 1.00 39.31 99 ILE A CA 1
ATOM 777 C C . ILE A 1 99 ? -7.859 8.018 1.598 1.00 39.31 99 ILE A C 1
ATOM 779 O O . ILE A 1 99 ? -7.142 8.251 2.550 1.00 39.31 99 ILE A O 1
ATOM 783 N N . ASN A 1 100 ? -9.096 8.493 1.472 1.00 34.38 100 ASN A N 1
ATOM 784 C CA . ASN A 1 100 ? -9.910 8.986 2.571 1.00 34.38 100 ASN A CA 1
ATOM 785 C C . ASN A 1 100 ? -11.028 7.963 2.717 1.00 34.38 100 ASN A C 1
ATOM 787 O O . ASN A 1 100 ? -11.819 7.776 1.784 1.00 34.38 100 ASN A O 1
ATOM 791 N N . ILE A 1 101 ? -11.019 7.271 3.848 1.00 39.06 101 ILE A N 1
ATOM 792 C CA . ILE A 1 101 ? -12.057 6.329 4.245 1.00 39.06 101 ILE A CA 1
ATOM 793 C C . ILE A 1 101 ? -13.049 7.110 5.105 1.00 39.06 101 ILE A C 1
ATOM 795 O O . ILE A 1 101 ? -12.665 7.588 6.166 1.00 39.06 101 ILE A O 1
ATOM 799 N N . PHE A 1 102 ? -14.270 7.307 4.598 1.00 31.89 102 PHE A N 1
ATOM 800 C CA . PHE A 1 102 ? -15.374 7.970 5.295 1.00 31.89 102 PHE A CA 1
ATOM 801 C C . PHE A 1 102 ? -16.422 6.932 5.678 1.00 31.89 102 PHE A C 1
ATOM 803 O O . PHE A 1 102 ? -16.803 6.151 4.808 1.00 31.89 102 PHE A O 1
ATOM 810 N N . GLU A 1 103 ? -16.885 6.964 6.928 1.00 32.69 103 GLU A N 1
ATOM 811 C CA . GLU A 1 103 ? -18.050 6.229 7.440 1.00 32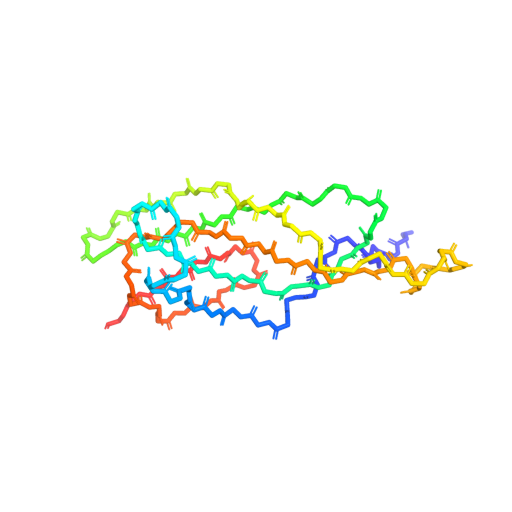.69 103 GLU A CA 1
ATOM 812 C C . GLU A 1 103 ? -19.317 7.099 7.373 1.00 32.69 103 GLU A C 1
ATOM 814 O O . GLU A 1 103 ? -19.222 8.327 7.330 1.00 32.69 103 GLU A O 1
ATOM 819 N N . ASN A 1 104 ? -20.493 6.468 7.303 1.00 30.50 104 ASN A N 1
ATOM 820 C CA . ASN A 1 104 ? -21.796 7.134 7.235 1.00 30.50 104 ASN A CA 1
ATOM 821 C C . ASN A 1 104 ? -22.714 6.582 8.322 1.00 30.50 104 ASN A C 1
ATOM 823 O O . ASN A 1 104 ? -22.725 5.339 8.465 1.00 30.50 104 ASN A O 1
#

Mean predicted aligned error: 9.96 Å